Protein AF-A0A7M3XJP9-F1 (afdb_monomer)

Nearest PDB structures (foldseek):
  8tc7-assembly1_D  TM=7.519E-01  e=1.179E-02  Homo sapiens
  8tc7-assembly2_B  TM=7.264E-01  e=9.233E-03  Homo sapiens
  3f1z-assembly2_B  TM=7.505E-01  e=6.152E-02  Klebsiella pneumoniae subsp. pneumoniae MGH 78578
  8gnn-assembly1_B  TM=2.484E-01  e=5.353E+00  Homo sapiens
  6g8w-assembly1_B  TM=1.729E-01  e=5.036E+00  Homo sapiens

Radius of gyration: 19.97 Å; Cα contacts (8 Å, |Δi|>4): 154; chains: 1; bounding box: 32×28×64 Å

Solvent-accessible surface area (backbone atoms only — not comparable to full-atom values): 6291 Å² total; per-residue (Å²): 111,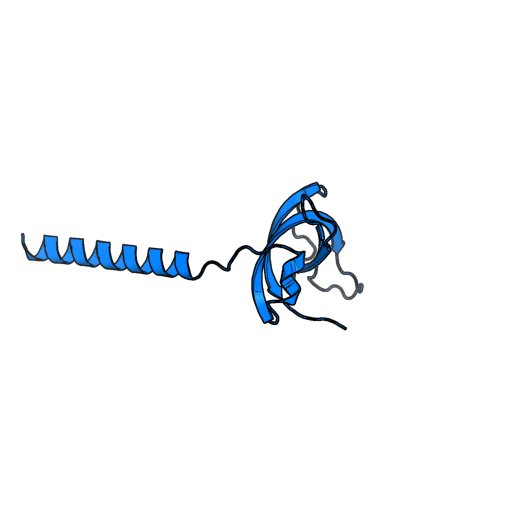68,68,59,52,52,55,51,52,52,50,52,49,51,52,48,50,54,53,51,54,54,61,73,64,55,55,59,78,46,59,71,76,54,51,81,80,44,76,71,37,63,36,25,37,64,22,28,28,72,47,72,40,68,34,87,81,72,78,80,50,47,29,34,43,34,34,32,29,36,82,91,60,86,39,71,48,80,45,80,42,80,40,62,69,83,59,87,72,79,62,72,72,38,80,44,77,49,75,49,69,38,75,92,79,133

pLDDT: mean 84.59, std 6.97, range [57.78, 94.69]

Foldseek 3Di:
DVVVVVVVVVVVVVVVVVVVVVVVPPAEEDELVCLVVAAFDWHKYKFFFADKDQPPPVPQFQWIWTWGDHPPDGHIDTDIDRHHSPDDDDDGGDIDMDIDTHHDDD

Structure (mmCIF, N/CA/C/O backbone):
data_AF-A0A7M3XJP9-F1
#
_entry.id   AF-A0A7M3XJP9-F1
#
loop_
_atom_site.group_PDB
_atom_site.id
_atom_site.type_symbol
_atom_site.label_atom_id
_atom_site.label_alt_id
_atom_site.label_comp_id
_atom_site.label_asym_id
_atom_site.label_entity_id
_atom_site.label_seq_id
_atom_site.pdbx_PDB_ins_code
_atom_site.Cartn_x
_atom_site.Cartn_y
_atom_site.Cartn_z
_atom_site.occupancy
_atom_site.B_iso_or_equiv
_atom_site.auth_seq_id
_atom_site.auth_comp_id
_atom_site.auth_asym_id
_atom_site.auth_atom_id
_atom_site.pdbx_PDB_model_num
ATOM 1 N N . MET A 1 1 ? 1.898 -9.695 48.058 1.00 67.50 1 MET A N 1
ATOM 2 C CA . MET A 1 1 ? 0.936 -10.284 47.100 1.00 67.50 1 MET A CA 1
ATOM 3 C C . MET A 1 1 ? 0.128 -9.225 46.359 1.00 67.50 1 MET A C 1
ATOM 5 O O . MET A 1 1 ? 0.256 -9.156 45.148 1.00 67.50 1 MET A O 1
ATOM 9 N N . THR A 1 2 ? -0.614 -8.343 47.037 1.00 84.31 2 THR A N 1
ATOM 10 C CA . THR A 1 2 ? -1.480 -7.334 46.386 1.00 84.31 2 THR A CA 1
ATOM 11 C C . THR A 1 2 ? -0.737 -6.386 45.437 1.00 84.31 2 THR A C 1
ATOM 13 O O . THR A 1 2 ? -1.199 -6.153 44.330 1.00 84.31 2 THR A O 1
ATOM 16 N N . LYS A 1 3 ? 0.461 -5.904 45.809 1.00 81.94 3 LYS A N 1
ATOM 17 C CA . LYS A 1 3 ? 1.290 -5.052 44.929 1.00 81.94 3 LYS A CA 1
ATOM 18 C C . LYS A 1 3 ? 1.685 -5.736 43.612 1.00 81.94 3 LYS A C 1
ATOM 20 O O . LYS A 1 3 ? 1.682 -5.076 42.584 1.00 81.94 3 LYS A O 1
ATOM 25 N N . LEU A 1 4 ? 1.983 -7.039 43.641 1.00 88.88 4 LEU A N 1
ATOM 26 C CA . LEU A 1 4 ? 2.351 -7.805 42.444 1.00 88.88 4 LEU A CA 1
ATOM 27 C C . LEU A 1 4 ? 1.158 -7.920 41.488 1.00 88.88 4 LEU A C 1
ATOM 29 O O . LEU A 1 4 ? 1.291 -7.675 40.298 1.00 88.88 4 LEU A O 1
ATOM 33 N N . TRP A 1 5 ? -0.020 -8.219 42.037 1.00 90.31 5 TRP A N 1
ATOM 34 C CA . TRP A 1 5 ? -1.267 -8.287 41.279 1.00 90.31 5 TRP A CA 1
ATOM 35 C C . TRP A 1 5 ? -1.657 -6.945 40.662 1.00 90.31 5 TRP A C 1
ATOM 37 O O . TRP A 1 5 ? -2.040 -6.902 39.499 1.00 90.31 5 TRP A O 1
ATOM 47 N N . VAL A 1 6 ? -1.510 -5.845 41.407 1.00 91.19 6 VAL A N 1
ATOM 48 C CA . VAL A 1 6 ? -1.760 -4.498 40.873 1.00 91.19 6 VAL A CA 1
ATOM 49 C C . VAL A 1 6 ? -0.797 -4.188 39.729 1.00 91.19 6 VAL A C 1
ATOM 51 O O . VAL A 1 6 ? -1.242 -3.770 38.669 1.00 91.19 6 VAL A O 1
ATOM 54 N N . MET A 1 7 ? 0.505 -4.447 39.894 1.00 91.62 7 MET A N 1
ATOM 55 C CA . MET A 1 7 ? 1.486 -4.233 38.821 1.00 91.62 7 MET A CA 1
ATOM 56 C C . MET A 1 7 ? 1.184 -5.086 37.580 1.00 91.62 7 MET A C 1
ATOM 58 O O . MET A 1 7 ? 1.296 -4.589 36.464 1.00 91.62 7 MET A O 1
ATOM 62 N N . PHE A 1 8 ? 0.758 -6.335 37.777 1.00 92.50 8 PHE A N 1
ATOM 63 C CA . PHE A 1 8 ? 0.398 -7.258 36.702 1.00 92.50 8 PHE A CA 1
ATOM 64 C C . PHE A 1 8 ? -0.851 -6.820 35.923 1.00 92.50 8 PHE A C 1
ATOM 66 O O . PHE A 1 8 ? -0.854 -6.834 34.695 1.00 92.50 8 PHE A O 1
ATOM 73 N N . PHE A 1 9 ? -1.914 -6.389 36.607 1.00 94.69 9 PHE A N 1
ATOM 74 C CA . PHE A 1 9 ? -3.115 -5.912 35.918 1.00 94.69 9 PHE A CA 1
ATOM 75 C C . PHE A 1 9 ? -2.891 -4.572 35.219 1.00 94.69 9 PHE A C 1
ATOM 77 O O . PHE A 1 9 ? -3.375 -4.384 34.105 1.00 94.69 9 PHE A O 1
ATOM 84 N N . THR A 1 10 ? -2.124 -3.661 35.825 1.00 93.31 10 THR A N 1
ATOM 85 C CA . THR A 1 10 ? -1.787 -2.385 35.184 1.00 93.31 10 THR A CA 1
ATOM 86 C C . THR A 1 10 ? -0.951 -2.601 33.923 1.00 93.31 10 THR A C 1
ATOM 88 O O . THR A 1 10 ? -1.200 -1.929 32.926 1.00 93.31 10 THR A O 1
ATOM 91 N N . SER A 1 11 ? -0.001 -3.547 33.920 1.00 93.06 11 SER A N 1
ATOM 92 C CA . SER A 1 11 ? 0.784 -3.846 32.716 1.00 93.06 11 SER A CA 1
ATOM 93 C C . SER A 1 11 ? -0.067 -4.474 31.611 1.00 93.06 11 SER A C 1
ATOM 95 O O . SER A 1 11 ? 0.030 -4.041 30.465 1.00 93.06 11 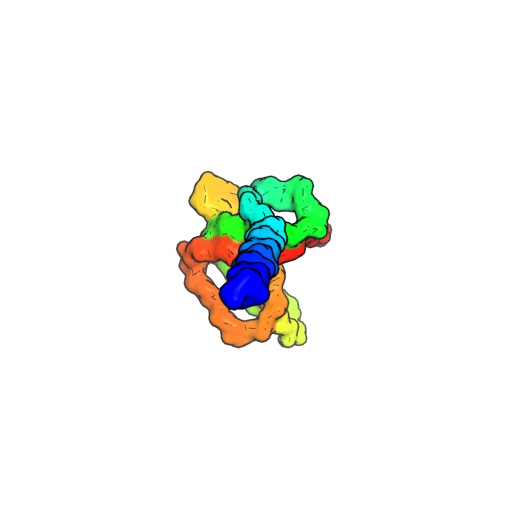SER A O 1
ATOM 97 N N . LEU A 1 12 ? -0.953 -5.421 31.943 1.00 93.62 12 LEU A N 1
ATOM 98 C CA . LEU A 1 12 ? -1.919 -5.985 30.992 1.00 93.62 12 LEU A CA 1
ATOM 99 C C . LEU A 1 12 ? -2.822 -4.909 30.384 1.00 93.62 12 LEU A C 1
ATOM 101 O O . LEU A 1 12 ? -3.044 -4.905 29.175 1.00 93.62 12 LEU A O 1
ATOM 105 N N . LEU A 1 13 ? -3.315 -3.981 31.207 1.00 94.62 13 LEU A N 1
ATOM 106 C CA . LEU A 1 13 ? -4.162 -2.886 30.745 1.00 94.62 13 LEU A CA 1
ATOM 107 C C . LEU A 1 13 ? -3.400 -1.940 29.813 1.00 94.62 13 LEU A C 1
ATOM 109 O O . LEU A 1 13 ? -3.940 -1.557 28.781 1.00 94.62 13 LEU A O 1
ATOM 113 N N . LEU A 1 14 ? -2.147 -1.603 30.133 1.00 92.88 14 LEU A N 1
ATOM 114 C CA . LEU A 1 14 ? -1.317 -0.745 29.283 1.00 92.88 14 LEU A CA 1
ATOM 115 C C . LEU A 1 14 ? -1.039 -1.389 27.923 1.00 92.88 14 LEU A C 1
ATOM 117 O O . LEU A 1 14 ? -1.218 -0.744 26.894 1.00 92.88 14 LEU A O 1
ATOM 121 N N . VAL A 1 15 ? -0.641 -2.663 27.913 1.00 92.44 15 VAL A N 1
ATOM 122 C CA . VAL A 1 15 ? -0.366 -3.397 26.670 1.00 92.44 15 VAL A CA 1
ATOM 123 C C . VAL A 1 15 ? -1.641 -3.542 25.841 1.00 92.44 15 VAL A C 1
ATOM 125 O O . VAL A 1 15 ? -1.614 -3.307 24.637 1.00 92.44 15 VAL A O 1
ATOM 128 N N . SER A 1 16 ? -2.769 -3.863 26.480 1.00 92.44 16 SER A N 1
ATOM 129 C CA . SER A 1 16 ? -4.073 -3.935 25.815 1.00 92.44 16 SER A CA 1
ATOM 130 C C . SER A 1 16 ? -4.469 -2.592 25.200 1.00 92.44 16 SER A C 1
ATOM 132 O O . SER A 1 16 ? -4.830 -2.540 24.029 1.00 92.44 16 SER A O 1
ATOM 134 N N . ALA A 1 17 ? -4.323 -1.491 25.943 1.00 90.00 17 ALA A N 1
ATOM 135 C CA . ALA A 1 17 ? -4.633 -0.153 25.451 1.00 90.00 17 ALA A CA 1
ATOM 136 C C . ALA A 1 17 ? -3.730 0.262 24.278 1.00 90.00 17 ALA A C 1
ATOM 138 O O . ALA A 1 17 ? -4.225 0.825 23.306 1.00 90.00 17 ALA A O 1
ATOM 139 N N . MET A 1 18 ? -2.428 -0.043 24.334 1.00 88.50 18 MET A N 1
ATOM 140 C CA . MET A 1 18 ? -1.506 0.236 23.226 1.00 88.50 18 MET A CA 1
ATOM 141 C C . MET A 1 18 ? -1.829 -0.600 21.986 1.00 88.50 18 MET A C 1
ATOM 143 O O . MET A 1 18 ? -1.840 -0.062 20.882 1.00 88.50 18 MET A O 1
ATOM 147 N N . ASN A 1 19 ? -2.142 -1.886 22.163 1.00 87.38 19 ASN A N 1
ATOM 148 C CA . ASN A 1 19 ? -2.562 -2.742 21.056 1.00 87.38 19 ASN A CA 1
ATOM 149 C C . ASN A 1 19 ? -3.883 -2.259 20.447 1.00 87.38 19 ASN A C 1
ATOM 151 O O . ASN A 1 19 ? -3.997 -2.158 19.232 1.00 87.38 19 ASN A O 1
ATOM 155 N N . PHE A 1 20 ? -4.863 -1.898 21.272 1.00 80.69 20 PHE A N 1
ATOM 156 C CA . PHE A 1 20 ? -6.147 -1.381 20.803 1.00 80.69 20 PHE A CA 1
ATOM 157 C C . PHE A 1 20 ? -6.000 -0.049 20.057 1.00 80.69 20 PHE A C 1
ATOM 159 O O . PHE A 1 20 ? -6.625 0.158 19.020 1.00 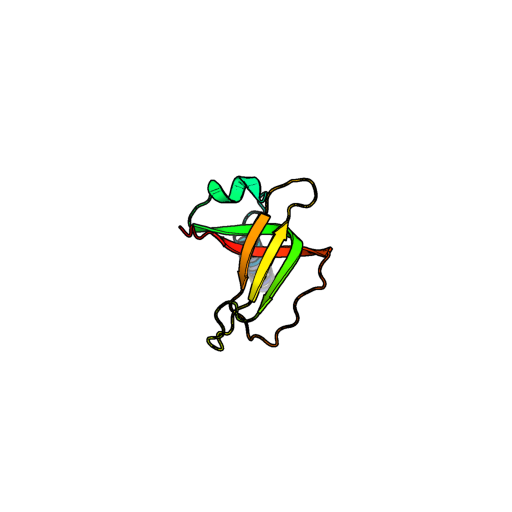80.69 20 PHE A O 1
ATOM 166 N N . TYR A 1 21 ? -5.126 0.832 20.545 1.00 80.50 21 TYR A N 1
ATOM 167 C CA . TYR A 1 21 ? -4.793 2.080 19.866 1.00 80.50 21 TYR A CA 1
ATOM 168 C C . TYR A 1 21 ? -4.170 1.844 18.484 1.00 80.50 21 TYR A C 1
ATOM 170 O O . TYR A 1 21 ? -4.501 2.559 17.541 1.00 80.50 21 TYR A O 1
ATOM 178 N N . ALA A 1 22 ? -3.296 0.842 18.351 1.00 73.56 22 ALA A N 1
ATOM 179 C CA . ALA A 1 22 ? -2.706 0.487 17.064 1.00 73.56 22 ALA A CA 1
ATOM 180 C C . ALA A 1 22 ? -3.770 0.013 16.062 1.00 73.56 22 ALA A C 1
ATOM 182 O O . ALA A 1 22 ? -3.774 0.490 14.934 1.00 73.56 22 ALA A O 1
ATOM 183 N N . VAL A 1 23 ? -4.707 -0.834 16.505 1.00 73.81 23 VAL A N 1
ATOM 184 C CA . VAL A 1 23 ? -5.803 -1.350 15.668 1.00 73.81 23 VAL A CA 1
ATOM 185 C C . VAL A 1 23 ? -6.713 -0.229 15.160 1.00 73.81 23 VAL A C 1
ATOM 187 O O . VAL A 1 23 ? -7.036 -0.200 13.982 1.00 73.81 23 VAL A O 1
ATOM 190 N N . ILE A 1 24 ? -7.099 0.727 16.014 1.00 72.00 24 ILE A N 1
ATOM 191 C CA . ILE A 1 24 ? -7.955 1.859 15.596 1.00 72.00 24 ILE A CA 1
ATOM 192 C C . ILE A 1 24 ? -7.271 2.745 14.551 1.00 72.00 24 ILE A C 1
ATOM 194 O O . ILE A 1 24 ? -7.935 3.426 13.777 1.00 72.00 24 ILE A O 1
ATOM 198 N N . ARG A 1 25 ? -5.939 2.790 14.560 1.00 71.81 25 ARG A N 1
ATOM 199 C CA . ARG A 1 25 ? -5.175 3.648 13.659 1.00 71.81 25 ARG A CA 1
ATOM 200 C C . ARG A 1 25 ? -4.935 3.008 12.293 1.00 71.81 25 ARG A C 1
ATOM 202 O O . ARG A 1 25 ? -4.343 3.661 11.438 1.00 71.81 25 ARG A O 1
ATOM 209 N N . GLU A 1 26 ? -5.313 1.751 12.091 1.00 71.88 26 GLU A N 1
ATOM 210 C CA . GLU A 1 26 ? -5.178 1.138 10.779 1.00 71.88 26 GLU A CA 1
ATOM 211 C C . GLU A 1 26 ? -6.124 1.841 9.797 1.00 71.88 26 GLU A C 1
ATOM 213 O O . GLU A 1 26 ? -7.314 1.938 10.085 1.00 71.88 26 GLU A O 1
ATOM 218 N N . PRO A 1 27 ? -5.611 2.369 8.671 1.00 71.81 27 PRO A N 1
ATOM 219 C CA . PRO A 1 27 ? -6.461 3.044 7.705 1.00 71.81 27 PRO A CA 1
ATOM 220 C C . PRO A 1 27 ? -7.500 2.082 7.137 1.00 71.81 27 PRO A C 1
ATOM 222 O O . PRO A 1 27 ? -7.199 0.902 6.917 1.00 71.81 27 PRO A O 1
ATOM 225 N N . ASP A 1 28 ? -8.703 2.604 6.905 1.00 77.88 28 ASP A N 1
ATOM 226 C CA . ASP A 1 28 ? -9.812 1.826 6.371 1.00 77.88 28 ASP A CA 1
ATOM 227 C C . ASP A 1 28 ? -9.465 1.296 4.975 1.00 77.88 28 ASP A C 1
ATOM 229 O O . ASP A 1 28 ? -8.839 1.976 4.150 1.00 77.88 28 ASP A O 1
ATOM 233 N N . MET A 1 29 ? -9.854 0.044 4.737 1.00 83.12 29 MET A N 1
ATOM 234 C CA . MET A 1 29 ? -9.784 -0.567 3.418 1.00 83.12 29 MET A CA 1
ATOM 235 C C . MET A 1 29 ? -11.006 -0.125 2.623 1.00 83.12 29 MET A C 1
ATOM 237 O O . MET A 1 29 ? -12.133 -0.413 3.025 1.00 83.12 29 MET A O 1
ATOM 241 N N . ILE A 1 30 ? -10.767 0.568 1.516 1.00 85.25 30 ILE A N 1
ATOM 242 C CA . ILE A 1 30 ? -11.814 1.091 0.638 1.00 85.25 30 ILE A CA 1
ATOM 243 C C . ILE A 1 30 ? -11.686 0.508 -0.768 1.00 85.25 30 ILE A C 1
ATOM 245 O O . ILE A 1 30 ? -10.605 0.078 -1.188 1.00 85.25 30 ILE A O 1
ATOM 249 N N . GLU A 1 31 ? -12.793 0.528 -1.504 1.00 84.12 31 GLU A N 1
ATOM 25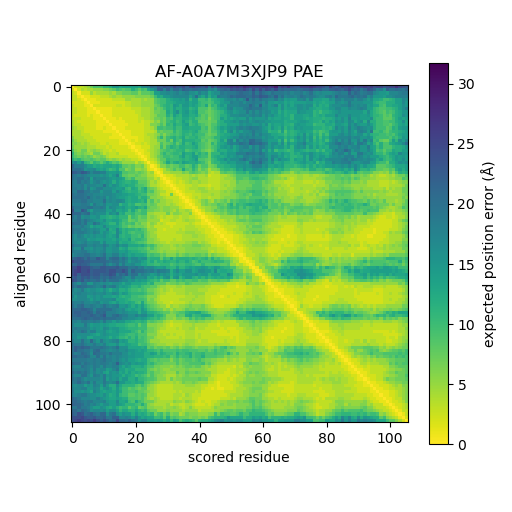0 C CA . GLU A 1 31 ? -12.820 0.168 -2.920 1.00 84.12 31 GLU A CA 1
ATOM 251 C C . GLU A 1 31 ? -12.160 1.268 -3.773 1.00 84.12 31 GLU A C 1
ATOM 253 O O . GLU A 1 31 ? -12.091 2.446 -3.399 1.00 84.12 31 GLU A O 1
ATOM 258 N N . ILE A 1 32 ? -11.594 0.880 -4.922 1.00 83.69 32 ILE A N 1
ATOM 259 C CA . ILE A 1 32 ? -10.800 1.802 -5.752 1.00 83.69 32 ILE A CA 1
ATOM 260 C C . ILE A 1 32 ? -11.692 2.878 -6.393 1.00 83.69 32 ILE A C 1
ATOM 262 O O . ILE A 1 32 ? -11.245 3.999 -6.654 1.00 83.69 32 ILE A O 1
ATOM 266 N N . ASP A 1 33 ? -12.954 2.561 -6.656 1.00 83.94 33 ASP A N 1
ATOM 267 C CA . ASP A 1 33 ? -13.938 3.488 -7.209 1.00 83.94 33 ASP A CA 1
ATOM 268 C C . ASP A 1 33 ? -14.324 4.618 -6.228 1.00 83.94 33 ASP A C 1
ATOM 270 O O . ASP A 1 33 ? -14.566 5.760 -6.656 1.00 83.94 33 ASP A O 1
ATOM 274 N N . GLU A 1 34 ? -14.290 4.323 -4.927 1.00 82.44 34 GLU A N 1
ATOM 275 C CA . GLU A 1 34 ? -14.623 5.207 -3.814 1.00 82.44 34 GLU A CA 1
ATOM 276 C C . GLU A 1 34 ? -13.480 6.134 -3.388 1.00 82.44 34 GLU A C 1
ATOM 278 O O . GLU A 1 34 ? -13.734 7.093 -2.661 1.00 82.44 34 GLU A O 1
ATOM 283 N N . ILE A 1 35 ? -12.249 5.950 -3.886 1.00 82.25 35 ILE A N 1
ATOM 284 C CA . ILE A 1 35 ? -11.076 6.791 -3.548 1.00 82.25 35 ILE A CA 1
ATOM 285 C C . ILE A 1 35 ? -11.380 8.294 -3.677 1.00 82.25 35 ILE A C 1
ATOM 287 O O . ILE A 1 35 ? -10.927 9.109 -2.875 1.00 82.25 35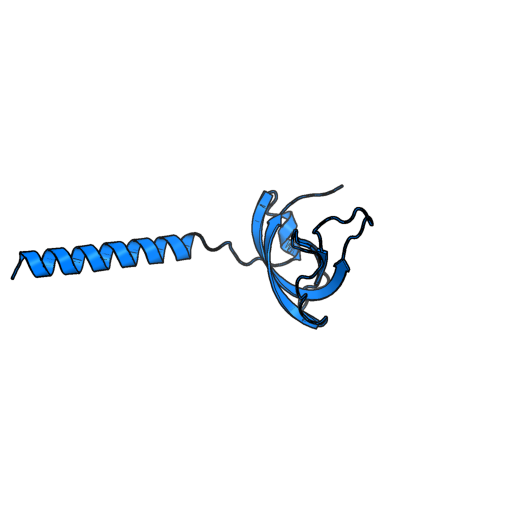 ILE A O 1
ATOM 291 N N . ARG A 1 36 ? -12.189 8.674 -4.673 1.00 78.06 36 ARG A N 1
ATOM 292 C CA . ARG A 1 36 ? -12.606 10.066 -4.922 1.00 78.06 36 ARG A CA 1
ATOM 293 C C . ARG A 1 36 ? -13.408 10.697 -3.775 1.00 78.06 36 ARG A C 1
ATOM 295 O O . ARG A 1 36 ? -13.491 11.918 -3.695 1.00 78.06 36 ARG A O 1
ATOM 302 N N . ASN A 1 37 ? -14.031 9.883 -2.928 1.00 79.81 37 ASN A N 1
ATOM 303 C CA . ASN A 1 37 ? -14.853 10.341 -1.812 1.00 79.81 37 ASN A CA 1
ATOM 304 C C . ASN A 1 37 ? -14.004 10.710 -0.585 1.00 79.81 37 ASN A C 1
ATOM 306 O O . ASN A 1 37 ? -14.518 11.361 0.322 1.00 79.81 37 ASN A O 1
ATOM 310 N N . PHE A 1 38 ? -12.713 10.353 -0.586 1.00 79.38 38 PHE A N 1
ATOM 311 C CA . PHE A 1 38 ? -11.782 10.535 0.531 1.00 79.38 38 PHE A CA 1
ATOM 312 C C . PHE A 1 38 ? -10.556 11.374 0.124 1.00 79.38 38 PHE A C 1
ATOM 314 O O . PHE A 1 38 ? -9.419 10.891 0.140 1.00 79.38 38 PHE A O 1
ATOM 321 N N . PRO A 1 39 ? -10.739 12.644 -0.285 1.00 77.88 39 PRO A N 1
ATOM 322 C CA . PRO A 1 39 ? -9.619 13.480 -0.689 1.00 77.88 39 PRO A CA 1
ATOM 323 C C . PRO A 1 39 ? -8.704 13.778 0.506 1.00 77.88 39 PRO A C 1
ATOM 325 O O . PRO A 1 39 ? -9.154 14.291 1.529 1.00 77.88 39 PRO A O 1
ATOM 328 N N . ARG A 1 40 ? -7.391 13.568 0.330 1.00 77.88 40 ARG A N 1
ATOM 329 C CA . ARG A 1 40 ? -6.339 13.888 1.319 1.00 77.88 40 ARG A CA 1
ATOM 330 C C . ARG A 1 40 ? -6.404 13.059 2.604 1.00 77.88 40 ARG A C 1
ATOM 332 O O . ARG A 1 40 ? -5.871 13.479 3.631 1.00 77.88 40 ARG A O 1
ATOM 339 N N . GLU A 1 41 ? -7.035 11.893 2.547 1.00 81.19 41 GLU A N 1
ATOM 340 C CA . GLU A 1 41 ? -7.016 10.914 3.631 1.00 81.19 41 GLU A CA 1
ATOM 341 C C . GLU A 1 41 ? -6.031 9.782 3.321 1.00 81.19 41 GLU A C 1
ATOM 343 O O . GLU A 1 41 ? -5.740 9.483 2.158 1.00 81.19 41 GLU A O 1
ATOM 348 N N . THR A 1 42 ? -5.477 9.175 4.373 1.00 83.25 42 THR A N 1
ATOM 349 C CA . THR A 1 42 ? -4.677 7.955 4.244 1.00 83.25 42 THR A CA 1
ATOM 350 C C . THR A 1 42 ? -5.625 6.773 4.186 1.00 83.25 42 THR A C 1
ATOM 352 O O . THR A 1 42 ? -6.348 6.526 5.147 1.00 83.25 42 THR A O 1
ATOM 355 N N . VAL A 1 43 ? -5.593 6.034 3.084 1.00 86.56 43 VAL A N 1
ATOM 356 C CA . VAL A 1 43 ? -6.497 4.907 2.833 1.00 86.56 43 VAL A CA 1
ATOM 357 C C . VAL A 1 43 ? -5.701 3.669 2.438 1.00 86.56 43 VAL A C 1
ATOM 359 O O . VAL A 1 43 ? -4.565 3.775 1.958 1.00 86.56 43 VAL A O 1
ATOM 362 N N . LYS A 1 44 ? -6.297 2.491 2.634 1.00 88.94 44 LYS A N 1
ATOM 363 C CA . LYS A 1 44 ? -5.793 1.231 2.083 1.00 88.94 44 LYS A CA 1
ATOM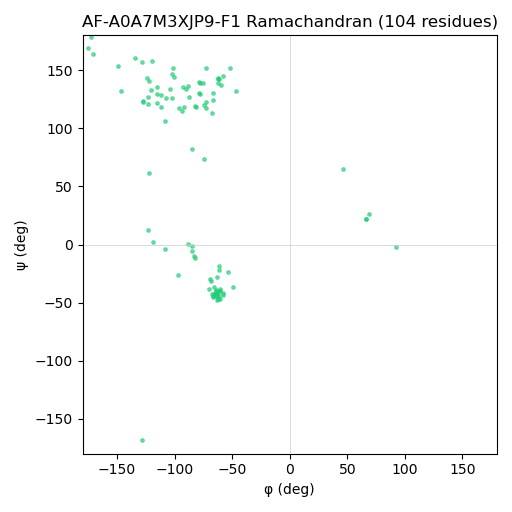 364 C C . LYS A 1 44 ? -6.651 0.816 0.900 1.00 88.94 44 LYS A C 1
ATOM 366 O O . LYS A 1 44 ? -7.873 0.820 0.992 1.00 88.94 44 LYS A O 1
ATOM 371 N N . ILE A 1 45 ? -6.004 0.413 -0.185 1.00 88.38 45 ILE A N 1
ATOM 372 C CA . ILE A 1 45 ? -6.664 -0.153 -1.363 1.00 88.38 45 ILE A CA 1
ATOM 373 C C . ILE A 1 45 ? -6.080 -1.527 -1.663 1.00 88.38 45 ILE A C 1
ATOM 375 O O . ILE A 1 45 ? -4.877 -1.746 -1.507 1.00 88.38 45 ILE A O 1
ATOM 379 N N . GLU A 1 46 ? -6.921 -2.448 -2.111 1.00 90.00 46 GLU A N 1
ATOM 380 C CA . GLU A 1 46 ? -6.509 -3.770 -2.573 1.00 90.00 46 GLU A CA 1
ATOM 381 C C . GLU A 1 46 ? -6.816 -3.907 -4.063 1.00 90.00 46 GLU A C 1
ATOM 383 O O . GLU A 1 46 ? -7.880 -3.515 -4.541 1.00 90.00 46 GLU A O 1
ATOM 388 N N . GLY A 1 47 ? -5.868 -4.451 -4.820 1.00 90.19 47 GLY A N 1
ATOM 389 C CA . GLY A 1 47 ? -6.081 -4.698 -6.236 1.00 90.19 47 GLY A CA 1
ATOM 390 C C . GLY A 1 47 ? -4.956 -5.486 -6.881 1.00 90.19 47 GLY A C 1
ATOM 391 O O . GLY A 1 47 ? -3.961 -5.840 -6.257 1.00 90.19 47 GLY A O 1
ATOM 392 N N . VAL A 1 48 ? -5.110 -5.769 -8.164 1.00 92.19 48 VAL A N 1
ATOM 393 C CA . VAL A 1 48 ? -4.125 -6.461 -8.986 1.00 92.19 48 VAL A CA 1
ATOM 394 C C . VAL A 1 48 ? -3.152 -5.449 -9.577 1.00 92.19 48 VAL A C 1
ATOM 396 O O . VAL A 1 48 ? -3.552 -4.499 -10.252 1.00 92.19 48 VAL A O 1
ATOM 399 N N . LEU A 1 49 ? -1.852 -5.665 -9.378 1.00 91.62 49 LEU A N 1
ATOM 400 C CA . LEU A 1 49 ? -0.820 -4.871 -10.041 1.00 91.62 49 LEU A CA 1
ATOM 401 C C . LEU A 1 49 ? -0.827 -5.167 -11.549 1.00 91.62 49 LEU A C 1
ATOM 403 O O . LEU A 1 49 ? -0.460 -6.266 -11.965 1.00 91.62 49 LEU A O 1
ATOM 407 N N . THR A 1 50 ? -1.202 -4.194 -12.379 1.00 90.44 50 THR A N 1
ATOM 408 C CA . THR A 1 50 ? -1.277 -4.350 -13.845 1.00 90.44 50 THR A CA 1
ATOM 409 C C . THR A 1 50 ? -0.041 -3.836 -14.565 1.00 90.44 50 THR A C 1
ATOM 411 O O . THR A 1 50 ? 0.306 -4.328 -15.639 1.00 90.44 50 THR A O 1
ATOM 414 N N . GLY A 1 51 ? 0.666 -2.879 -13.971 1.00 90.00 51 GLY A N 1
ATOM 415 C CA . GLY A 1 51 ? 1.870 -2.317 -14.560 1.00 90.00 51 GLY A CA 1
ATOM 416 C C . GLY A 1 51 ? 2.621 -1.413 -13.601 1.00 90.00 51 GLY A C 1
ATOM 417 O O . GLY A 1 51 ? 2.092 -0.973 -12.582 1.00 90.00 51 GLY A O 1
ATOM 418 N N . TYR A 1 52 ? 3.874 -1.129 -13.940 1.00 90.94 52 TYR A N 1
ATOM 419 C CA . TYR A 1 52 ? 4.666 -0.132 -13.242 1.00 90.94 52 TYR A CA 1
ATOM 420 C C . TYR A 1 52 ? 5.673 0.533 -14.175 1.00 90.94 52 TYR A C 1
ATOM 422 O O . TYR A 1 52 ? 6.124 -0.061 -15.155 1.00 90.94 52 TYR A O 1
ATOM 430 N N . VAL A 1 53 ? 6.047 1.764 -13.843 1.00 87.75 53 VAL A N 1
ATOM 431 C CA . VAL A 1 53 ? 7.085 2.530 -14.530 1.00 87.75 53 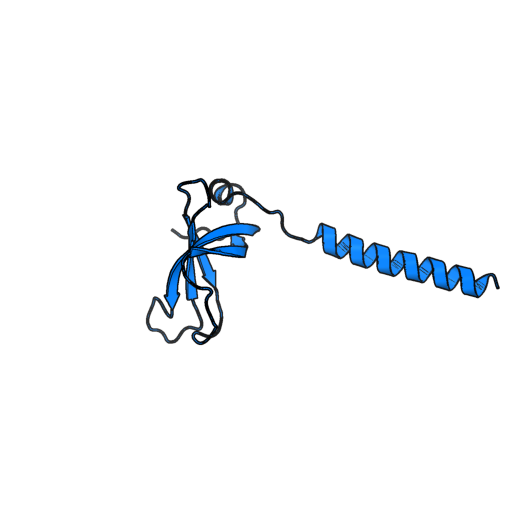VAL A CA 1
ATOM 432 C C . VAL A 1 53 ? 8.083 3.022 -13.492 1.00 87.75 53 VAL A C 1
ATOM 434 O O . VAL A 1 53 ? 7.716 3.696 -12.531 1.00 87.75 53 VAL A O 1
ATOM 437 N N . ARG A 1 54 ? 9.357 2.678 -13.684 1.00 86.12 54 ARG A N 1
ATOM 438 C CA . ARG A 1 54 ? 10.465 3.210 -12.882 1.00 86.12 54 ARG A CA 1
ATOM 439 C C . ARG A 1 54 ? 10.965 4.498 -13.516 1.00 86.12 54 ARG A C 1
ATOM 441 O O . ARG A 1 54 ? 11.158 4.510 -14.728 1.00 86.12 54 ARG A O 1
ATOM 448 N N . ASP A 1 55 ? 11.220 5.515 -12.697 1.00 79.88 55 ASP A N 1
ATOM 449 C CA . ASP A 1 55 ? 11.734 6.818 -13.140 1.00 79.88 55 ASP A CA 1
ATOM 450 C C . ASP A 1 55 ? 10.981 7.368 -14.374 1.00 79.88 55 ASP A C 1
ATOM 452 O O . ASP A 1 55 ? 11.548 7.485 -15.463 1.00 79.88 55 ASP A O 1
ATOM 456 N N . PRO A 1 56 ? 9.677 7.677 -14.238 1.00 72.62 56 PRO A N 1
ATOM 457 C CA . PRO A 1 56 ? 8.833 8.064 -15.371 1.00 72.62 56 PRO A CA 1
ATOM 458 C C . PRO A 1 56 ? 9.291 9.343 -16.091 1.00 72.62 56 PRO A C 1
ATOM 460 O O . PRO A 1 56 ? 8.892 9.559 -17.234 1.00 72.62 56 PRO A O 1
ATOM 463 N N . TYR A 1 57 ? 10.117 10.179 -15.452 1.00 77.44 57 TYR A N 1
ATOM 464 C CA . TYR A 1 57 ? 10.618 11.437 -16.019 1.00 77.44 57 TYR A CA 1
ATOM 465 C C . TYR A 1 57 ? 12.105 11.399 -16.399 1.00 77.44 57 TYR A C 1
ATOM 467 O O . TYR A 1 57 ? 12.599 12.361 -16.983 1.00 77.44 57 TYR A O 1
ATOM 475 N N . GLY A 1 58 ? 12.820 10.303 -16.120 1.00 74.00 58 GLY A N 1
ATOM 476 C CA . GLY A 1 58 ? 14.246 10.178 -16.434 1.00 74.00 58 GLY A CA 1
ATOM 477 C C . GLY A 1 58 ? 15.143 11.128 -15.634 1.00 74.00 58 GLY A C 1
ATOM 478 O O . GLY A 1 58 ? 16.248 11.443 -16.075 1.00 74.00 58 GLY A O 1
ATOM 479 N N . GLU A 1 59 ? 14.670 11.613 -14.484 1.00 79.69 59 GLU A N 1
ATOM 480 C CA . GLU A 1 59 ? 15.390 12.574 -13.638 1.00 79.69 59 GLU A CA 1
ATOM 481 C C . GLU A 1 59 ? 16.314 11.875 -12.629 1.00 79.69 59 GLU A C 1
ATOM 483 O O . GLU A 1 59 ? 16.981 12.534 -11.833 1.00 79.69 59 GLU A O 1
ATOM 488 N N . GLY A 1 60 ? 16.363 10.538 -12.646 1.00 71.12 60 GLY A N 1
ATOM 489 C CA . GLY A 1 60 ? 17.045 9.767 -11.613 1.00 71.12 60 GLY A CA 1
ATOM 490 C C . GLY A 1 60 ? 16.329 9.851 -10.266 1.00 71.12 60 GLY A C 1
ATOM 491 O O . GLY A 1 60 ? 16.973 9.721 -9.228 1.00 71.12 60 GLY A O 1
ATOM 492 N N . ALA A 1 61 ? 15.016 10.093 -10.277 1.00 75.62 61 ALA A N 1
ATOM 493 C CA . ALA A 1 61 ? 14.215 10.164 -9.068 1.00 75.62 61 ALA A CA 1
ATOM 494 C C . ALA A 1 61 ? 13.951 8.760 -8.503 1.0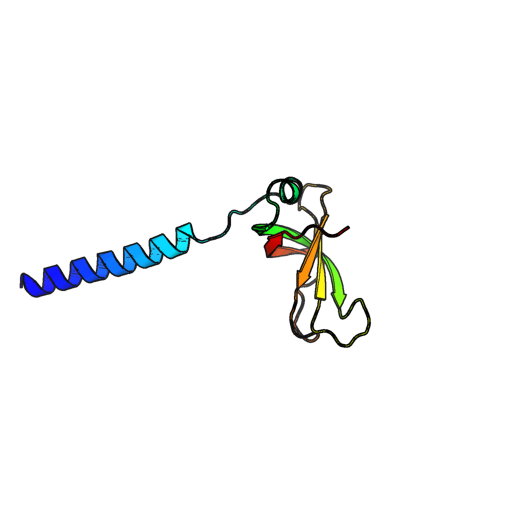0 75.62 61 ALA A C 1
ATOM 496 O O . ALA A 1 61 ? 13.606 7.831 -9.239 1.00 75.62 61 ALA A O 1
ATOM 497 N N . ASP A 1 62 ? 14.037 8.632 -7.179 1.00 83.88 62 ASP A N 1
ATOM 498 C CA . ASP A 1 62 ? 13.637 7.439 -6.429 1.00 83.88 62 ASP A CA 1
ATOM 499 C C . ASP A 1 62 ? 12.107 7.352 -6.363 1.00 83.88 62 ASP A C 1
ATOM 501 O O . ASP A 1 62 ? 11.459 7.673 -5.362 1.00 83.88 62 ASP A O 1
ATOM 505 N N . ARG A 1 63 ? 11.522 7.000 -7.512 1.00 84.50 63 ARG A N 1
ATOM 506 C CA . ARG A 1 63 ? 10.081 6.936 -7.730 1.00 84.50 63 ARG A CA 1
ATOM 507 C C . ARG A 1 63 ? 9.707 5.819 -8.697 1.00 84.50 63 ARG A C 1
ATOM 509 O O . ARG A 1 63 ? 10.237 5.708 -9.807 1.00 84.50 63 ARG A O 1
ATOM 516 N N . ILE A 1 64 ? 8.711 5.047 -8.285 1.00 87.31 64 ILE A N 1
ATOM 517 C CA . ILE A 1 64 ? 8.063 4.011 -9.078 1.00 87.31 64 ILE A CA 1
ATOM 518 C C . ILE A 1 64 ? 6.571 4.335 -9.130 1.00 87.31 64 ILE A C 1
ATOM 520 O O . ILE A 1 64 ? 5.909 4.425 -8.098 1.00 87.31 64 ILE A O 1
ATOM 524 N N . ASP A 1 65 ? 6.037 4.513 -10.332 1.00 89.38 65 ASP A N 1
ATOM 525 C CA . ASP A 1 65 ? 4.601 4.684 -10.536 1.00 89.38 65 ASP A CA 1
ATOM 526 C C . ASP A 1 65 ? 3.981 3.313 -10.802 1.00 89.38 65 ASP A C 1
ATOM 528 O O . ASP A 1 65 ? 4.343 2.648 -11.772 1.00 89.38 65 ASP A O 1
ATOM 532 N N . LEU A 1 66 ? 3.064 2.884 -9.940 1.00 90.81 66 LEU A N 1
ATOM 533 C CA . LEU A 1 66 ? 2.347 1.616 -10.039 1.00 90.81 66 LEU A CA 1
ATOM 534 C C . LEU A 1 66 ? 0.929 1.858 -10.568 1.00 90.81 66 LEU A C 1
ATOM 536 O O . LEU A 1 66 ? 0.293 2.872 -10.267 1.00 90.81 66 LEU A O 1
ATOM 540 N N . GLN A 1 67 ? 0.422 0.899 -11.333 1.00 91.50 67 GLN A N 1
ATOM 541 C CA . GLN A 1 67 ? -0.972 0.824 -11.751 1.00 91.50 67 GLN A CA 1
ATOM 542 C C . GLN A 1 67 ? -1.619 -0.371 -11.067 1.00 91.50 67 GLN A C 1
ATOM 544 O O . GLN A 1 67 ? -1.198 -1.511 -11.267 1.00 91.50 67 GLN A O 1
ATOM 549 N N . VAL A 1 68 ? -2.631 -0.092 -10.252 1.00 90.81 68 VAL A N 1
ATOM 550 C CA . VAL A 1 68 ? -3.381 -1.104 -9.512 1.00 90.81 68 VAL A CA 1
ATOM 551 C C . VAL A 1 68 ? -4.809 -1.094 -10.031 1.00 90.81 68 VAL A C 1
ATOM 553 O O . VAL A 1 68 ? -5.467 -0.055 -10.028 1.00 90.81 68 VAL A O 1
ATOM 556 N N . GLN A 1 69 ? -5.258 -2.239 -10.528 1.00 90.81 69 GLN A N 1
ATOM 557 C CA . GLN A 1 69 ? -6.620 -2.447 -10.996 1.00 90.81 69 GLN A CA 1
ATOM 558 C C . GLN A 1 69 ? -7.425 -3.189 -9.936 1.00 90.81 69 GLN A C 1
ATOM 560 O O . GLN A 1 69 ? -6.918 -4.078 -9.262 1.00 90.81 69 GLN A O 1
ATOM 565 N N . GLU A 1 70 ? -8.693 -2.849 -9.819 1.00 89.38 70 GLU A N 1
ATOM 566 C CA . GLU A 1 70 ? -9.652 -3.566 -8.987 1.00 89.38 70 GLU A CA 1
ATOM 567 C C . GLU A 1 70 ? -9.849 -5.029 -9.435 1.00 89.38 70 GLU A C 1
ATOM 569 O O . GLU A 1 70 ? -9.850 -5.315 -10.633 1.00 89.38 70 GLU A O 1
ATOM 574 N N . ILE A 1 71 ? -10.010 -5.964 -8.487 1.00 81.62 71 ILE A N 1
ATOM 575 C CA . ILE A 1 71 ? -10.072 -7.417 -8.766 1.00 81.62 71 ILE A CA 1
ATOM 576 C C . ILE A 1 71 ? -11.323 -7.798 -9.580 1.00 81.62 71 ILE A C 1
ATOM 578 O O . ILE A 1 71 ? -11.226 -8.628 -10.480 1.00 81.62 71 ILE A O 1
ATOM 582 N N . ASP A 1 72 ? -12.456 -7.139 -9.326 1.00 78.75 72 ASP A N 1
ATOM 583 C CA . ASP A 1 72 ? -13.755 -7.445 -9.950 1.00 78.75 72 ASP A CA 1
ATOM 584 C C . ASP A 1 72 ? -14.377 -6.244 -10.689 1.00 78.75 72 ASP A C 1
ATOM 586 O O . ASP A 1 72 ? -15.545 -6.268 -11.084 1.00 78.75 72 ASP A O 1
ATOM 590 N N . GLY A 1 73 ? -13.591 -5.187 -10.902 1.00 78.19 73 GLY A N 1
ATOM 591 C CA . GLY A 1 73 ? -14.064 -3.919 -11.447 1.00 78.19 73 GLY A CA 1
ATOM 592 C C . GLY A 1 73 ? -13.272 -3.407 -12.647 1.00 78.19 73 GLY A C 1
ATOM 593 O O . GLY A 1 73 ? -12.466 -4.093 -13.285 1.00 78.19 73 GLY A O 1
ATOM 594 N N . HIS A 1 74 ? -13.537 -2.151 -12.991 1.00 82.88 74 HIS A N 1
ATOM 595 C CA . HIS A 1 74 ? -12.874 -1.444 -14.094 1.00 82.88 74 HIS A CA 1
ATOM 596 C C . HIS A 1 74 ? -12.099 -0.215 -13.617 1.00 82.88 74 HIS A C 1
ATOM 598 O O . HIS A 1 74 ? -11.527 0.515 -14.431 1.00 82.88 74 HIS A O 1
ATOM 604 N N . SER A 1 75 ? -12.081 0.015 -12.306 1.00 86.44 75 SER A N 1
ATOM 605 C CA . SER A 1 75 ? -11.395 1.139 -11.697 1.00 86.44 75 SER A CA 1
ATOM 606 C C . SER A 1 75 ? -9.895 0.865 -11.627 1.00 86.44 75 SER A C 1
ATOM 608 O O . SER A 1 75 ? -9.448 -0.249 -11.341 1.00 86.44 75 SER A O 1
ATOM 610 N N . VAL A 1 76 ? -9.103 1.895 -11.926 1.00 87.56 76 VAL A N 1
ATOM 611 C CA . VAL A 1 76 ? -7.639 1.830 -11.903 1.00 87.56 76 VAL A CA 1
ATOM 612 C C . VAL A 1 76 ? -7.113 2.973 -11.050 1.00 87.56 76 VAL A C 1
ATOM 614 O O . VAL A 1 76 ? -7.352 4.143 -11.354 1.00 87.56 76 VAL A O 1
ATOM 617 N N . ALA A 1 77 ? -6.347 2.632 -10.018 1.00 88.44 77 ALA A N 1
ATOM 618 C CA . ALA A 1 77 ? -5.598 3.581 -9.214 1.00 88.44 77 ALA A CA 1
ATOM 619 C C . ALA A 1 77 ? -4.174 3.738 -9.760 1.00 88.44 77 ALA A C 1
ATOM 621 O O . ALA A 1 77 ? -3.485 2.760 -10.070 1.00 88.44 77 ALA A O 1
ATOM 622 N N . LYS A 1 78 ? -3.709 4.988 -9.839 1.00 89.38 78 LYS A N 1
ATOM 623 C CA . LYS A 1 78 ? -2.291 5.302 -10.039 1.00 89.38 78 LYS A CA 1
ATOM 624 C C . LYS A 1 78 ? -1.664 5.571 -8.685 1.00 89.38 78 LYS A C 1
ATOM 626 O O . LYS A 1 78 ? -2.024 6.535 -8.016 1.00 89.38 78 LYS A O 1
ATOM 631 N N . VAL A 1 79 ? -0.703 4.743 -8.313 1.00 88.75 79 VAL A N 1
ATOM 632 C CA . VAL A 1 79 ? -0.008 4.842 -7.033 1.00 88.75 79 VAL A CA 1
ATOM 633 C C . VAL A 1 79 ? 1.395 5.361 -7.289 1.00 88.75 79 VAL A C 1
ATOM 635 O O . VAL A 1 79 ? 2.144 4.793 -8.082 1.00 88.75 79 VAL A O 1
ATOM 638 N N . ARG A 1 80 ? 1.766 6.438 -6.599 1.00 89.31 80 ARG A N 1
ATOM 639 C CA . ARG A 1 80 ? 3.137 6.947 -6.599 1.00 89.31 80 ARG A CA 1
ATOM 640 C C . ARG A 1 80 ? 3.888 6.356 -5.419 1.00 89.31 80 ARG A C 1
ATOM 642 O O . ARG A 1 80 ? 3.593 6.690 -4.275 1.00 89.31 80 ARG A O 1
ATOM 649 N N . TRP A 1 81 ? 4.893 5.541 -5.702 1.00 90.25 81 TRP A N 1
ATOM 650 C CA . TRP A 1 81 ? 5.725 4.933 -4.678 1.00 90.25 81 TRP A CA 1
ATOM 651 C C . TRP A 1 81 ? 7.118 5.564 -4.672 1.00 90.25 81 TRP A C 1
ATOM 653 O O . TRP A 1 81 ? 7.926 5.340 -5.572 1.00 90.25 81 TRP A O 1
ATOM 663 N N . ASN A 1 82 ? 7.389 6.395 -3.664 1.00 86.75 82 ASN A N 1
ATOM 664 C CA . ASN A 1 82 ? 8.676 7.076 -3.500 1.00 86.75 82 ASN A CA 1
ATOM 665 C C . ASN A 1 82 ? 9.661 6.155 -2.764 1.00 86.75 82 ASN A C 1
ATOM 667 O O . ASN A 1 82 ? 9.806 6.230 -1.544 1.00 86.75 82 ASN A O 1
ATOM 671 N N . VAL A 1 83 ? 10.288 5.247 -3.505 1.00 82.19 83 VAL A N 1
ATOM 672 C CA . VAL A 1 83 ? 11.317 4.318 -3.020 1.00 82.19 83 VAL A CA 1
ATOM 673 C C . VAL A 1 83 ? 12.483 4.281 -3.997 1.00 82.19 83 VAL A C 1
ATOM 675 O O . VAL A 1 83 ? 12.313 4.633 -5.164 1.00 82.19 83 VAL A O 1
ATOM 678 N N . ASP A 1 84 ? 13.645 3.815 -3.527 1.00 81.06 84 ASP A N 1
ATOM 679 C CA . ASP A 1 84 ? 14.812 3.572 -4.384 1.00 81.06 84 ASP A CA 1
ATOM 680 C C . ASP A 1 84 ? 14.387 2.797 -5.639 1.00 81.06 84 ASP A C 1
ATOM 682 O O . ASP A 1 84 ? 13.669 1.794 -5.566 1.00 81.06 84 ASP A O 1
ATOM 686 N N . ARG A 1 85 ? 14.832 3.265 -6.806 1.00 73.38 85 ARG A N 1
ATOM 687 C CA . ARG A 1 85 ? 14.531 2.654 -8.110 1.00 73.38 85 ARG A CA 1
ATOM 688 C C . ARG A 1 85 ? 14.874 1.161 -8.201 1.00 73.38 85 ARG A C 1
ATOM 690 O O . ARG A 1 85 ? 14.323 0.465 -9.057 1.00 73.38 85 ARG A O 1
ATOM 697 N N . ASN A 1 86 ? 15.801 0.690 -7.368 1.00 81.12 86 ASN A N 1
ATOM 698 C CA . ASN A 1 86 ? 16.249 -0.699 -7.309 1.00 81.12 86 ASN A CA 1
ATOM 699 C C . ASN A 1 86 ? 15.365 -1.582 -6.422 1.00 81.12 86 ASN A C 1
ATOM 701 O O . ASN A 1 86 ? 15.633 -2.777 -6.312 1.00 81.12 86 ASN A O 1
ATOM 705 N N . ASN A 1 87 ? 14.325 -1.023 -5.799 1.00 86.50 87 ASN A N 1
ATOM 706 C CA . ASN A 1 87 ? 13.400 -1.799 -4.991 1.00 86.50 87 ASN A CA 1
ATOM 707 C C . ASN A 1 87 ? 12.674 -2.852 -5.849 1.00 86.50 87 ASN A C 1
ATOM 709 O O . ASN A 1 87 ? 12.339 -2.635 -7.027 1.00 86.50 87 ASN A O 1
ATOM 713 N N . GLU A 1 88 ? 12.462 -4.022 -5.254 1.00 86.00 88 GLU A N 1
ATOM 714 C CA . GLU A 1 88 ? 11.764 -5.126 -5.890 1.00 86.00 88 GLU A CA 1
ATOM 715 C C . GLU A 1 88 ? 10.274 -4.794 -5.953 1.00 86.00 88 GLU A C 1
ATOM 717 O O . GLU A 1 88 ? 9.598 -4.614 -4.941 1.00 86.00 88 GLU A O 1
ATOM 722 N N . VAL A 1 89 ? 9.761 -4.691 -7.177 1.00 87.81 89 VAL A N 1
ATOM 723 C CA . VAL A 1 89 ? 8.328 -4.544 -7.419 1.00 87.81 89 VAL A CA 1
ATOM 724 C C . VAL A 1 89 ? 7.748 -5.952 -7.554 1.00 87.81 89 VAL A C 1
ATOM 726 O O . VAL A 1 89 ? 8.335 -6.760 -8.285 1.00 87.81 89 VAL A O 1
ATOM 729 N N . PRO A 1 90 ? 6.617 -6.262 -6.895 1.00 89.06 90 PRO A N 1
ATOM 730 C CA . PRO A 1 90 ? 5.930 -7.532 -7.083 1.00 89.06 90 PRO A CA 1
ATOM 731 C C . PRO A 1 90 ? 5.669 -7.836 -8.570 1.00 89.06 90 PRO A C 1
ATOM 733 O O . PRO A 1 90 ? 5.521 -6.911 -9.376 1.00 89.06 90 PRO A O 1
ATOM 736 N N . PRO A 1 91 ? 5.585 -9.117 -8.970 1.00 90.06 91 PRO A N 1
ATOM 737 C CA . PRO A 1 91 ? 5.226 -9.476 -10.336 1.00 90.06 91 PRO A CA 1
ATOM 738 C C . PRO A 1 91 ? 3.862 -8.905 -10.743 1.00 90.06 91 PRO A C 1
ATOM 740 O O . PRO A 1 91 ? 2.927 -8.856 -9.941 1.00 90.06 91 PRO A O 1
ATOM 743 N N . ILE A 1 92 ? 3.729 -8.526 -12.015 1.00 90.94 92 ILE A N 1
ATOM 744 C CA . ILE A 1 92 ? 2.443 -8.123 -12.599 1.00 90.94 92 ILE A CA 1
ATOM 745 C C . ILE A 1 92 ? 1.455 -9.295 -12.481 1.00 90.94 92 ILE A C 1
ATOM 747 O O . ILE A 1 92 ? 1.823 -10.443 -12.727 1.00 90.94 92 ILE A O 1
ATOM 751 N N . GLY A 1 93 ? 0.213 -9.003 -12.098 1.00 88.88 93 GLY A N 1
ATOM 752 C CA . GLY A 1 93 ? -0.823 -9.998 -11.811 1.00 88.88 93 GLY A CA 1
ATOM 753 C C . GLY A 1 93 ? -0.905 -10.424 -10.342 1.00 88.88 93 GLY A C 1
ATOM 754 O O . GLY A 1 93 ? -1.781 -11.208 -9.991 1.00 88.88 93 GLY A O 1
ATOM 755 N N . THR A 1 94 ? -0.026 -9.913 -9.475 1.00 90.50 94 THR A N 1
ATOM 756 C CA . THR A 1 94 ? -0.105 -10.150 -8.025 1.00 90.50 94 THR A CA 1
ATOM 757 C C . THR A 1 94 ? -1.159 -9.242 -7.393 1.00 90.50 94 THR A C 1
ATOM 759 O O . THR A 1 94 ? -1.249 -8.064 -7.748 1.00 90.50 94 THR A O 1
ATOM 762 N N . VAL A 1 95 ? -1.925 -9.777 -6.438 1.00 90.56 95 VAL A N 1
ATOM 763 C CA . VAL A 1 95 ? -2.784 -8.971 -5.561 1.00 90.56 95 VAL A CA 1
ATOM 764 C C . VAL A 1 95 ? -1.903 -8.219 -4.568 1.00 90.56 95 VAL A C 1
ATOM 766 O O . VAL A 1 95 ? -1.105 -8.820 -3.848 1.00 90.56 95 VAL A O 1
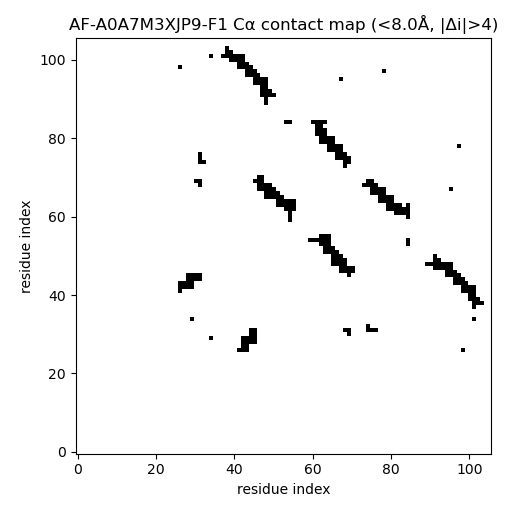ATOM 769 N N . VAL A 1 96 ? -2.016 -6.898 -4.572 1.00 90.38 96 VAL A N 1
ATOM 770 C CA . VAL A 1 96 ? -1.250 -5.982 -3.735 1.00 90.38 96 VAL A CA 1
ATOM 771 C C . VAL A 1 96 ? -2.200 -5.137 -2.898 1.00 90.38 96 VAL A C 1
ATOM 773 O O . VAL A 1 96 ? -3.231 -4.669 -3.380 1.00 90.38 96 VAL A O 1
ATOM 776 N N . THR A 1 97 ? -1.815 -4.906 -1.647 1.00 90.00 97 THR A N 1
ATOM 777 C CA . THR A 1 97 ? -2.444 -3.904 -0.787 1.00 90.00 97 THR A CA 1
ATOM 778 C C . THR A 1 97 ? -1.543 -2.681 -0.748 1.00 90.00 97 THR A C 1
ATOM 780 O O . THR A 1 97 ? -0.351 -2.792 -0.452 1.00 90.00 97 THR A O 1
ATOM 783 N N . VAL A 1 98 ? -2.098 -1.516 -1.057 1.00 88.25 98 VAL A N 1
ATOM 784 C CA . VAL A 1 98 ? -1.384 -0.241 -1.052 1.00 88.25 98 VAL A CA 1
ATOM 785 C C . VAL A 1 98 ? -1.981 0.652 0.022 1.00 88.25 98 VAL A C 1
ATOM 787 O O . VAL A 1 98 ? -3.187 0.859 0.051 1.00 88.25 98 VAL A O 1
ATOM 790 N N . GLU A 1 99 ? -1.124 1.206 0.874 1.00 88.94 99 GLU A N 1
ATOM 791 C CA . GLU A 1 99 ? -1.481 2.222 1.864 1.00 88.94 99 GLU A CA 1
ATOM 792 C C . GLU A 1 99 ? -0.838 3.557 1.476 1.00 88.94 99 GLU A C 1
ATOM 794 O O . GLU A 1 99 ? 0.370 3.617 1.226 1.00 88.94 99 GLU A O 1
ATOM 799 N N . GLY A 1 100 ? -1.626 4.631 1.418 1.00 86.12 100 GLY A N 1
ATOM 800 C CA . GLY A 1 100 ? -1.101 5.948 1.067 1.00 86.12 100 GLY A CA 1
ATOM 801 C C . GLY A 1 100 ? -2.120 7.077 1.163 1.00 86.12 100 GLY A C 1
ATOM 802 O O . GLY A 1 100 ? -3.314 6.846 1.333 1.00 86.12 100 GLY A O 1
ATOM 803 N N . GLU A 1 101 ? -1.626 8.312 1.063 1.00 85.81 101 GLU A N 1
ATOM 804 C CA . GLU A 1 101 ? -2.457 9.519 1.018 1.00 85.81 101 GLU A CA 1
ATOM 805 C C . GLU A 1 101 ? -3.054 9.712 -0.382 1.00 85.81 101 GLU A C 1
ATOM 807 O O . GLU A 1 101 ? -2.332 9.707 -1.387 1.00 85.81 101 GLU A O 1
ATOM 812 N N . VAL A 1 102 ? -4.367 9.932 -0.447 1.00 84.50 102 VAL A N 1
ATOM 813 C CA . VAL A 1 102 ? -5.063 10.258 -1.695 1.00 84.50 102 VAL A CA 1
ATOM 814 C C . VAL A 1 102 ? -4.762 11.700 -2.095 1.00 84.50 102 VAL A C 1
ATOM 816 O O . VAL A 1 102 ? -5.103 12.649 -1.390 1.00 84.50 102 VAL A O 1
ATOM 819 N N . SER A 1 103 ? -4.167 11.879 -3.273 1.00 82.25 103 SER A N 1
ATOM 820 C CA . SER A 1 103 ? -3.872 13.193 -3.839 1.00 82.25 103 SER A CA 1
ATOM 821 C C . SER A 1 103 ? -4.516 13.327 -5.214 1.00 82.25 103 SER A C 1
ATOM 823 O O . SER A 1 103 ? -4.314 12.487 -6.089 1.00 82.25 103 SER A O 1
ATOM 825 N N . GLU A 1 104 ? -5.287 14.396 -5.406 1.00 76.81 104 GLU A N 1
ATOM 826 C CA . GLU A 1 104 ? -5.817 14.754 -6.718 1.00 76.81 104 GLU A CA 1
ATOM 827 C C . GLU A 1 104 ? -4.727 15.425 -7.557 1.00 76.81 104 GLU A C 1
ATOM 829 O O . GLU A 1 104 ? -4.074 16.382 -7.125 1.00 76.81 104 GLU A O 1
ATOM 834 N N . TRP A 1 105 ? -4.546 14.931 -8.778 1.00 70.50 105 TRP A N 1
ATOM 835 C CA . TRP A 1 105 ? -3.668 15.531 -9.776 1.00 70.50 105 TRP A CA 1
ATOM 836 C C . TRP A 1 105 ? -4.504 15.891 -11.000 1.00 70.50 105 TRP A C 1
ATOM 838 O O . TRP A 1 105 ? -5.319 15.084 -11.446 1.00 70.50 105 TRP A O 1
ATOM 848 N N . ASN A 1 106 ? -4.306 17.108 -11.502 1.00 57.78 106 ASN A N 1
ATOM 849 C CA . ASN A 1 106 ? -4.978 17.636 -12.690 1.00 57.78 106 ASN A CA 1
ATOM 850 C C . ASN A 1 106 ? -4.238 17.223 -13.967 1.00 57.78 106 ASN A C 1
ATOM 852 O O . ASN A 1 106 ? -2.985 17.270 -13.942 1.00 57.78 106 ASN A O 1
#

Secondary structure (DSSP, 8-state):
-HHHHHHHHHHHHHHHHHHHHHHHTSPPEE-TGGGGGSTT-EEEEEEEEEEEEESTTSS--S-EEEEEE-SSSS-EEEEEE-S-TTSPPPPTT-EEEEEEE-----

Mean predicted aligned error: 8.8 Å

Sequence (106 aa):
MTKLWVMFFTSLLLVSAMNFYAVIREPDMIEIDEIRNFPRETVKIEGVLTGYVRDPYGEGADRIDLQVQEIDGHSVAKVRWNVDRNNEVPPIGTVVTVEGEVSEWN